Protein AF-A0A661QRC5-F1 (afdb_monomer)

pLDDT: mean 82.18, std 18.95, range [37.0, 97.94]

Radius of gyration: 17.87 Å; Cα contacts (8 Å, |Δi|>4): 213; chains: 1; bounding box: 42×37×50 Å

Solvent-accessible surface area (backbone atoms only — not comparable to full-atom values): 10836 Å² total; per-residue (Å²): 132,84,50,72,66,60,55,39,62,67,42,41,42,80,40,75,40,86,45,74,68,50,44,50,53,49,21,33,50,44,20,48,56,38,20,70,64,66,73,43,91,94,34,61,50,88,81,34,88,83,52,43,51,81,62,87,60,60,85,40,42,50,43,34,36,32,32,31,55,90,78,69,43,69,38,30,35,37,34,38,34,47,50,35,87,92,43,64,83,62,73,56,72,60,58,76,76,38,56,91,75,50,60,86,86,66,57,67,88,77,49,62,48,86,80,47,67,47,81,41,76,75,43,63,37,75,90,61,66,60,60,93,89,64,83,89,65,97,58,96,66,88,72,93,76,80,75,94,75,89,59,86,79,68,77,80,57,80,50,67,66,56,56,52,53,52,43,51,54,58,61,74,74,108

Mean predicted aligned error: 8.71 Å

Foldseek 3Di:
DDDQVNLCVLFKDKAWQPDPVSVQVQQLLLLCLAAVVVQHPPNDNVVCPVSGHDDPQVVQKIKIWMAGVVVRDTFWMKIKRAQDPVHNQDDDPCCVPPVVVDDPVPPPVVDRRRLDIDIDDTDGHPVQPDDPPDDDDSDPDPDPDDDDDDDVPPVSHDGVVVVNVVSVVVVSVD

Sequence (174 aa):
MADLKSMFQRYFEIIPADSPGLREEIFRMRYKVYCMEGCVPGFEAYKYPEEKEIDRFDRHSVYSLLRHKPSGAFAGSVRLILADRKDPERPLPIEERLYHSLDPDVKISALPRQQIAEVSRLVVTRQFRCRSGENFKPYPVPDLSAGKKEGVERRNFPGPAVGLAVSIIQMCLK

Secondary structure (DSSP, 8-state):
---HHHHHHHHEEEEE--SHHHHHHHHHHHIIIIIIS--STT--GGG-TTS----TTGGGEEEEEEEETTT--EEEEEEEE---TT-TTPPPHHHHHHGGGS-TT--GGGS-GGG--EEEEEEE-HHHHPPTTPPP-SS----TT------TTTTT---HHHHHHHHHHHHHT-

Structure (mmCIF, N/CA/C/O backbone):
data_AF-A0A661QRC5-F1
#
_entry.id   AF-A0A661QRC5-F1
#
loop_
_atom_site.group_PDB
_atom_site.id
_atom_site.type_symbol
_atom_site.label_atom_id
_atom_site.label_alt_id
_atom_site.label_comp_id
_atom_site.label_asym_id
_atom_site.label_entity_id
_atom_site.label_seq_id
_atom_site.pdbx_PDB_ins_code
_atom_site.Cartn_x
_atom_site.Cartn_y
_atom_site.Cartn_z
_atom_site.occupancy
_atom_site.B_iso_or_equiv
_atom_site.auth_seq_id
_atom_site.auth_comp_id
_atom_site.auth_asym_id
_atom_site.auth_atom_id
_atom_site.pdbx_PDB_model_num
ATOM 1 N N . MET A 1 1 ? 7.480 -5.732 31.811 1.00 44.22 1 MET A N 1
ATOM 2 C CA . MET A 1 1 ? 7.505 -4.801 30.660 1.00 44.22 1 MET A CA 1
ATOM 3 C C . MET A 1 1 ? 6.779 -5.481 29.511 1.00 44.22 1 MET A C 1
ATOM 5 O O . MET A 1 1 ? 7.077 -6.640 29.260 1.00 44.22 1 MET A O 1
ATOM 9 N N . ALA A 1 2 ? 5.788 -4.844 28.886 1.00 56.06 2 ALA A N 1
ATOM 10 C CA . ALA A 1 2 ? 5.147 -5.426 27.707 1.00 56.06 2 ALA A CA 1
ATOM 11 C C . ALA A 1 2 ? 6.108 -5.319 26.512 1.00 56.06 2 ALA A C 1
ATOM 13 O O . ALA A 1 2 ? 6.588 -4.226 26.218 1.00 56.06 2 ALA A O 1
ATOM 14 N N . ASP A 1 3 ? 6.413 -6.448 25.873 1.00 80.12 3 ASP A N 1
ATOM 15 C CA . ASP A 1 3 ? 7.208 -6.501 24.643 1.00 80.12 3 ASP A CA 1
ATOM 16 C C . ASP A 1 3 ? 6.527 -5.705 23.507 1.00 80.12 3 ASP A C 1
ATOM 18 O O . ASP A 1 3 ? 5.299 -5.681 23.393 1.00 80.12 3 ASP A O 1
ATOM 22 N N . LEU A 1 4 ? 7.310 -5.052 22.644 1.00 73.25 4 LEU A N 1
ATOM 23 C CA . LEU A 1 4 ? 6.813 -4.221 21.538 1.00 73.25 4 LEU A CA 1
ATOM 24 C C . LEU A 1 4 ? 5.855 -5.004 20.631 1.00 73.25 4 LEU A C 1
ATOM 26 O O . LEU A 1 4 ? 4.836 -4.477 20.177 1.00 73.25 4 LEU A O 1
ATOM 30 N N . LYS A 1 5 ? 6.159 -6.287 20.415 1.00 80.81 5 LYS A N 1
ATOM 31 C CA . LYS A 1 5 ? 5.324 -7.206 19.645 1.00 80.81 5 LYS A CA 1
ATOM 32 C C . LYS A 1 5 ? 3.945 -7.387 20.274 1.00 80.81 5 LYS A C 1
ATOM 34 O O . LYS A 1 5 ? 2.947 -7.303 19.562 1.00 80.81 5 LYS A O 1
ATOM 39 N N . SER A 1 6 ? 3.869 -7.622 21.585 1.00 81.00 6 SER A N 1
ATOM 40 C CA . SER A 1 6 ? 2.588 -7.855 22.266 1.00 81.00 6 SER A CA 1
ATOM 41 C C . SER A 1 6 ? 1.742 -6.584 22.312 1.00 81.00 6 SER A C 1
ATOM 43 O O . SER A 1 6 ? 0.532 -6.640 22.090 1.00 81.00 6 SER A O 1
ATOM 45 N N . MET A 1 7 ? 2.385 -5.425 22.481 1.00 78.50 7 MET A N 1
ATOM 46 C CA . MET A 1 7 ? 1.732 -4.124 22.342 1.00 78.50 7 MET A CA 1
ATOM 47 C C . MET A 1 7 ? 1.165 -3.937 20.935 1.00 78.50 7 MET A C 1
ATOM 49 O O . MET A 1 7 ? -0.018 -3.647 20.792 1.00 78.50 7 MET A O 1
ATOM 53 N N . PHE A 1 8 ? 1.954 -4.168 19.885 1.00 83.94 8 PHE A N 1
ATOM 54 C CA . PHE A 1 8 ? 1.467 -4.051 18.512 1.00 83.94 8 PHE A CA 1
ATOM 55 C C . PHE A 1 8 ? 0.289 -4.997 18.237 1.00 83.94 8 PHE A C 1
ATOM 57 O O . PHE A 1 8 ? -0.758 -4.556 17.771 1.00 83.94 8 PHE A O 1
ATOM 64 N N . GLN A 1 9 ? 0.418 -6.276 18.598 1.00 86.19 9 GLN A N 1
ATOM 65 C CA . GLN A 1 9 ? -0.618 -7.290 18.382 1.00 86.19 9 GLN A CA 1
ATOM 66 C C . GLN A 1 9 ? -1.912 -7.015 19.156 1.00 86.19 9 GLN A C 1
ATOM 68 O O . GLN A 1 9 ? -2.981 -7.462 18.731 1.00 86.19 9 GLN A O 1
ATOM 73 N N . ARG A 1 10 ? -1.849 -6.287 20.275 1.00 86.25 10 ARG A N 1
ATOM 74 C CA . ARG A 1 10 ? -3.035 -5.867 21.030 1.00 86.25 10 ARG A CA 1
ATOM 75 C C . ARG A 1 10 ? -3.872 -4.841 20.266 1.00 86.25 10 ARG A C 1
ATOM 77 O O . ARG A 1 10 ? -5.096 -4.893 20.338 1.00 86.25 10 ARG A O 1
ATOM 84 N N . TYR A 1 11 ? -3.231 -3.927 19.543 1.00 86.44 11 TYR A N 1
ATOM 85 C CA . TYR A 1 11 ? -3.907 -2.772 18.945 1.00 86.44 11 TYR A CA 1
ATOM 86 C C . TYR A 1 11 ? -4.090 -2.863 17.442 1.00 86.44 11 TYR A C 1
ATOM 88 O O . TYR A 1 11 ? -5.059 -2.316 16.921 1.00 86.44 11 TYR A O 1
ATOM 96 N N . PHE A 1 12 ? -3.191 -3.550 16.749 1.00 91.94 12 PHE A N 1
ATOM 97 C CA . PHE A 1 12 ? -3.204 -3.632 15.303 1.00 91.94 12 PHE A CA 1
ATOM 98 C C . PHE A 1 12 ? -3.222 -5.059 14.797 1.00 91.94 12 PHE A C 1
ATOM 100 O O . PHE A 1 12 ? -2.784 -6.016 15.440 1.00 91.94 12 PHE A O 1
ATOM 107 N N . GLU A 1 13 ? -3.745 -5.171 13.592 1.00 95.00 13 GLU A N 1
ATOM 108 C CA . GLU A 1 13 ? -3.804 -6.390 12.822 1.00 95.00 13 GLU A CA 1
ATOM 109 C C . GLU A 1 13 ? -3.421 -6.083 11.386 1.00 95.00 13 GLU A C 1
ATOM 111 O O . GLU A 1 13 ? -3.925 -5.131 10.787 1.00 95.00 13 GLU A O 1
ATOM 116 N N . ILE A 1 14 ? -2.516 -6.893 10.855 1.00 95.75 14 ILE A N 1
ATOM 117 C CA . ILE A 1 14 ? -2.094 -6.828 9.465 1.00 95.75 14 ILE A CA 1
ATOM 118 C C . ILE A 1 14 ? -2.987 -7.788 8.688 1.00 95.75 14 ILE A C 1
ATOM 120 O O . ILE A 1 14 ? -3.072 -8.967 9.030 1.00 95.75 14 ILE A O 1
ATOM 124 N N . ILE A 1 15 ? -3.669 -7.271 7.673 1.00 97.25 15 ILE A N 1
ATOM 125 C CA . ILE A 1 15 ? -4.645 -8.016 6.882 1.00 97.25 15 ILE A CA 1
ATOM 126 C C . ILE A 1 15 ? -4.180 -8.009 5.423 1.00 97.25 15 ILE A C 1
ATOM 128 O O . ILE A 1 15 ? -4.234 -6.954 4.783 1.00 97.25 15 ILE A O 1
ATOM 132 N N . PRO A 1 16 ? -3.747 -9.159 4.873 1.00 96.75 16 PRO A N 1
ATOM 133 C CA . PRO A 1 16 ? -3.527 -9.309 3.438 1.00 96.75 16 PRO A CA 1
ATOM 134 C C . PRO A 1 16 ? -4.820 -9.021 2.667 1.00 96.75 16 PRO A C 1
ATOM 136 O O . PRO A 1 16 ? -5.869 -9.599 2.962 1.00 96.75 16 PRO A O 1
ATOM 139 N N . ALA A 1 17 ? -4.772 -8.118 1.690 1.00 95.31 17 ALA A N 1
ATOM 140 C CA . ALA A 1 17 ? -5.947 -7.756 0.897 1.00 95.31 17 ALA A CA 1
ATOM 141 C C . ALA A 1 17 ? -6.096 -8.669 -0.331 1.00 95.31 17 ALA A C 1
ATOM 143 O O . ALA A 1 17 ? -5.975 -8.250 -1.488 1.00 95.31 17 ALA A O 1
ATOM 144 N N . ASP A 1 18 ? -6.380 -9.938 -0.047 1.00 91.88 18 ASP A N 1
ATOM 145 C CA . ASP A 1 18 ? -6.444 -11.012 -1.044 1.00 91.88 18 ASP A CA 1
ATOM 146 C C . ASP A 1 18 ? -7.854 -11.189 -1.644 1.00 91.88 18 ASP A C 1
ATOM 148 O O . ASP A 1 18 ? -8.042 -11.968 -2.576 1.00 91.88 18 ASP A O 1
ATOM 152 N N . SER A 1 19 ? -8.849 -10.436 -1.158 1.00 96.00 19 SER A N 1
ATOM 153 C CA . SER A 1 19 ? -10.224 -10.455 -1.670 1.00 96.00 19 SER A CA 1
ATOM 15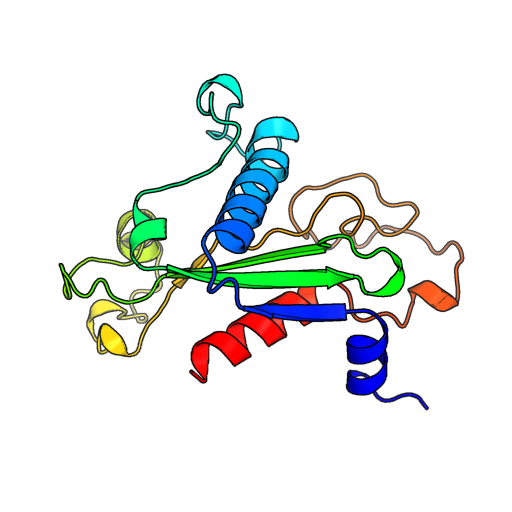4 C C . SER A 1 19 ? -10.588 -9.171 -2.431 1.00 96.00 19 SER A C 1
ATOM 156 O O . SER A 1 19 ? -10.063 -8.097 -2.116 1.00 96.00 19 SER A O 1
ATOM 158 N N . PRO A 1 20 ? -11.528 -9.231 -3.397 1.00 95.69 20 PRO A N 1
ATOM 159 C CA . PRO A 1 20 ? -12.013 -8.042 -4.100 1.00 95.69 20 PRO A CA 1
ATOM 160 C C . PRO A 1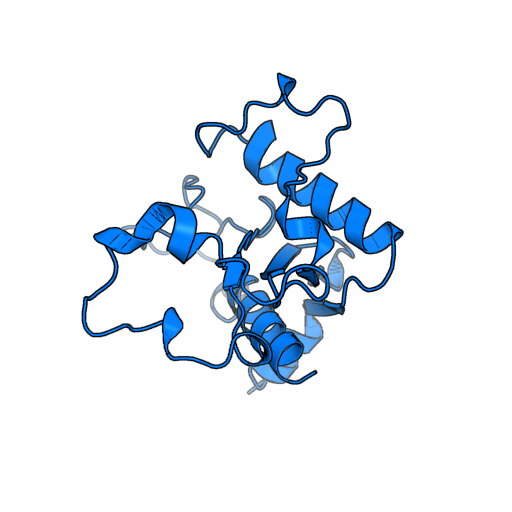 20 ? -12.558 -6.958 -3.158 1.00 95.69 20 PRO A C 1
ATOM 162 O O . PRO A 1 20 ? -12.265 -5.783 -3.355 1.00 95.69 20 PRO A O 1
ATOM 165 N N . GLY A 1 21 ? -13.276 -7.351 -2.097 1.00 97.31 21 GLY A N 1
ATOM 166 C CA . GLY A 1 21 ? -13.821 -6.410 -1.113 1.00 97.31 21 GLY A CA 1
ATOM 167 C C . GLY A 1 21 ? -12.735 -5.655 -0.344 1.00 97.31 21 GLY A C 1
ATOM 168 O O . GLY A 1 21 ? -12.814 -4.440 -0.201 1.00 97.31 21 GLY A O 1
ATOM 169 N N . LEU A 1 22 ? -11.666 -6.339 0.080 1.00 97.12 22 LEU A N 1
ATOM 170 C CA . LEU A 1 22 ? -10.545 -5.678 0.762 1.00 97.12 22 LEU A CA 1
ATOM 171 C C . LEU A 1 22 ? -9.768 -4.746 -0.178 1.00 97.12 22 LEU A C 1
ATOM 173 O O . LEU A 1 22 ? -9.303 -3.691 0.249 1.00 97.12 22 LEU A O 1
ATOM 177 N N . ARG A 1 23 ? -9.647 -5.099 -1.462 1.00 96.81 23 ARG A N 1
ATOM 178 C CA . ARG A 1 23 ? -9.038 -4.212 -2.465 1.00 96.81 23 ARG A CA 1
ATOM 179 C C . ARG A 1 23 ? -9.880 -2.964 -2.703 1.00 96.81 23 ARG A C 1
ATOM 181 O O . ARG A 1 23 ? -9.325 -1.873 -2.798 1.00 96.81 23 ARG A O 1
ATOM 188 N N . GLU A 1 24 ? -11.203 -3.099 -2.740 1.00 97.31 24 GLU A N 1
ATOM 189 C CA . GLU A 1 24 ? -12.100 -1.948 -2.854 1.00 97.31 24 GLU A CA 1
ATOM 190 C C . GLU A 1 24 ? -11.945 -0.979 -1.673 1.00 97.31 24 GLU A C 1
ATOM 192 O O . GLU A 1 24 ? -11.831 0.230 -1.892 1.00 97.31 24 GLU A O 1
ATOM 197 N N . GLU A 1 25 ? -11.840 -1.494 -0.445 1.00 97.56 25 GLU A N 1
ATOM 198 C CA . GLU A 1 25 ? -11.557 -0.674 0.740 1.00 97.56 25 GLU A CA 1
ATOM 199 C C . GLU A 1 25 ? -10.239 0.104 0.608 1.00 97.56 25 GLU A C 1
ATOM 201 O O . GLU A 1 25 ? -10.177 1.291 0.937 1.00 97.56 25 GLU A O 1
ATOM 206 N N . ILE A 1 26 ? -9.190 -0.520 0.060 1.00 97.69 26 ILE A N 1
ATOM 207 C CA . ILE A 1 26 ? -7.910 0.152 -0.205 1.00 97.69 26 ILE A CA 1
ATOM 208 C C . ILE A 1 26 ? -8.073 1.275 -1.229 1.00 97.69 26 ILE A C 1
ATOM 210 O O . ILE A 1 26 ? -7.577 2.379 -1.002 1.00 97.69 26 ILE A O 1
ATOM 214 N N . PHE A 1 27 ? -8.757 1.032 -2.347 1.00 97.88 27 PHE A N 1
ATOM 215 C CA . PHE A 1 27 ? -8.922 2.048 -3.392 1.00 97.88 27 PHE A CA 1
ATOM 216 C C . PHE A 1 27 ? -9.731 3.250 -2.899 1.00 97.88 27 PHE A C 1
ATOM 218 O O . PHE A 1 27 ? -9.371 4.395 -3.187 1.00 97.88 27 PHE A O 1
ATOM 225 N N . ARG A 1 28 ? -10.767 3.012 -2.086 1.00 97.44 28 ARG A N 1
ATOM 226 C CA . ARG A 1 28 ? -11.533 4.077 -1.423 1.00 97.44 28 ARG A CA 1
ATOM 227 C C . ARG A 1 28 ? -10.706 4.808 -0.368 1.00 97.44 28 ARG A C 1
ATOM 229 O O . ARG A 1 28 ? -10.799 6.028 -0.251 1.00 97.44 28 ARG A O 1
ATOM 236 N N . MET A 1 29 ? -9.878 4.097 0.400 1.00 96.25 29 MET A N 1
ATOM 237 C CA . MET A 1 29 ? -8.970 4.715 1.371 1.00 96.25 29 MET A CA 1
ATOM 238 C C . MET A 1 29 ? -7.957 5.632 0.679 1.00 96.25 29 MET A C 1
ATOM 240 O O . MET A 1 29 ? -7.773 6.773 1.104 1.00 96.25 29 MET A O 1
ATOM 244 N N . ARG A 1 30 ? -7.333 5.156 -0.402 1.00 96.31 30 ARG A N 1
ATOM 245 C CA . ARG A 1 30 ? -6.405 5.936 -1.226 1.00 96.31 30 ARG A CA 1
ATOM 246 C C . ARG A 1 30 ? -7.090 7.163 -1.814 1.00 96.31 30 ARG A C 1
ATOM 248 O O . ARG A 1 30 ? -6.536 8.249 -1.705 1.00 96.31 30 ARG A O 1
ATOM 255 N N . TYR A 1 31 ? -8.309 7.030 -2.338 1.00 96.81 31 TYR A N 1
ATOM 256 C CA . TYR A 1 31 ? -9.099 8.172 -2.808 1.00 96.81 31 TYR A CA 1
ATOM 257 C C . TYR A 1 31 ? -9.336 9.205 -1.701 1.00 96.81 31 TYR A C 1
ATOM 259 O O . TYR A 1 31 ? -9.049 10.387 -1.884 1.00 96.81 31 TYR A O 1
ATOM 267 N N . LYS A 1 32 ? -9.784 8.768 -0.517 1.00 94.56 32 LYS A N 1
ATOM 268 C CA . LYS A 1 32 ? -9.988 9.668 0.627 1.00 94.56 32 LYS A CA 1
ATOM 269 C C . LYS A 1 32 ? -8.706 10.422 0.981 1.00 94.56 32 LYS A C 1
ATOM 271 O O . LYS A 1 32 ? -8.759 11.627 1.178 1.00 94.56 32 LYS A O 1
ATOM 276 N N . VAL A 1 33 ? -7.561 9.741 1.032 1.00 92.25 33 VAL A N 1
ATOM 277 C CA . VAL A 1 33 ? -6.302 10.376 1.448 1.00 92.25 33 VAL A CA 1
ATOM 278 C C . VAL A 1 33 ? -5.670 11.223 0.347 1.00 92.25 33 VAL A C 1
ATOM 280 O O . VAL A 1 33 ? -5.292 12.359 0.603 1.00 92.25 33 VAL A O 1
ATOM 283 N N . TYR A 1 34 ? -5.546 10.712 -0.872 1.00 92.56 34 TYR A N 1
ATOM 284 C CA . TYR A 1 34 ? -4.880 11.445 -1.946 1.00 92.56 34 TYR A CA 1
ATOM 285 C C . TYR A 1 34 ? -5.768 12.523 -2.554 1.00 92.56 34 TYR A C 1
ATOM 287 O O . TYR A 1 34 ? -5.282 13.621 -2.816 1.00 92.56 34 TYR A O 1
ATOM 295 N N . CYS A 1 35 ? -7.056 12.226 -2.746 1.00 93.94 35 CYS A N 1
ATOM 296 C CA . CYS A 1 35 ? -7.935 13.079 -3.534 1.00 93.94 35 CYS A CA 1
ATOM 297 C C . CYS A 1 35 ? -8.784 14.019 -2.685 1.00 93.94 35 CYS A C 1
ATOM 299 O O . CYS A 1 35 ? -8.848 15.215 -2.962 1.00 93.94 35 CYS A O 1
ATOM 301 N N . MET A 1 36 ? -9.413 13.501 -1.627 1.00 93.44 36 MET A N 1
ATOM 302 C CA . MET A 1 36 ? -10.317 14.313 -0.804 1.00 93.44 36 MET A CA 1
ATOM 303 C C . MET A 1 36 ? -9.581 15.217 0.183 1.00 93.44 36 MET A C 1
ATOM 305 O O . MET A 1 36 ? -10.043 16.318 0.462 1.00 93.44 36 MET A O 1
ATOM 309 N N . GLU A 1 37 ? -8.433 14.788 0.713 1.00 89.50 37 GLU A N 1
ATOM 310 C CA . GLU A 1 37 ? -7.643 15.650 1.602 1.00 89.50 37 GLU A CA 1
ATOM 311 C C . GLU A 1 37 ? -6.870 16.744 0.845 1.00 89.50 37 GLU A C 1
ATOM 313 O O . GLU A 1 37 ? -6.328 17.642 1.486 1.00 89.50 37 GLU A O 1
ATOM 318 N N . GLY A 1 38 ? -6.797 16.688 -0.493 1.00 77.12 38 GLY A N 1
ATOM 319 C CA . GLY A 1 38 ? -6.208 17.744 -1.332 1.00 77.12 38 GLY A CA 1
ATOM 320 C C . GLY A 1 38 ? -4.712 17.992 -1.101 1.00 77.12 38 GLY A C 1
ATOM 321 O O . GLY A 1 38 ? -4.195 19.060 -1.409 1.00 77.12 38 GLY A O 1
ATOM 322 N N . CYS A 1 39 ? -4.014 17.019 -0.518 1.00 75.50 39 CYS A N 1
ATOM 323 C CA . CYS A 1 39 ? -2.642 17.160 -0.034 1.00 75.50 39 CYS A CA 1
ATOM 324 C C . CYS A 1 39 ? -1.561 16.837 -1.068 1.00 75.50 39 CYS A C 1
ATOM 326 O O . CYS A 1 39 ? -0.382 17.107 -0.832 1.00 75.50 39 CYS A O 1
ATOM 328 N N . VAL A 1 40 ? -1.941 16.198 -2.175 1.00 80.00 40 VAL A N 1
ATOM 329 C CA . VAL A 1 40 ? -1.013 15.705 -3.192 1.00 80.00 40 VAL A CA 1
ATOM 330 C C . VAL A 1 40 ? -1.422 16.272 -4.554 1.00 80.00 40 VAL A C 1
ATOM 332 O O . VAL A 1 40 ? -2.530 15.991 -5.014 1.00 80.00 40 VAL A O 1
ATOM 335 N N . PRO A 1 41 ? -0.557 17.062 -5.216 1.00 85.94 41 PRO A N 1
ATOM 336 C CA . PRO A 1 41 ? -0.835 17.569 -6.556 1.00 85.94 41 PRO A CA 1
ATOM 337 C C . PRO A 1 41 ? -1.109 16.439 -7.557 1.00 85.94 41 PRO A C 1
ATOM 339 O O . PRO A 1 41 ? -0.479 15.382 -7.498 1.00 85.94 41 PRO A O 1
ATOM 342 N N . GLY A 1 42 ? -2.033 16.670 -8.493 1.00 87.38 42 GLY A N 1
ATOM 343 C CA . GLY A 1 42 ? -2.399 15.701 -9.533 1.00 87.38 42 GLY A CA 1
ATOM 344 C C . GLY A 1 42 ? -3.419 14.635 -9.115 1.00 87.38 42 GLY A C 1
ATOM 345 O O . GLY A 1 42 ? -3.728 13.756 -9.920 1.00 87.38 42 GLY A O 1
ATOM 346 N N . PHE A 1 43 ? -3.953 14.710 -7.891 1.00 92.69 43 PHE A N 1
ATOM 347 C CA . PHE A 1 43 ? -5.023 13.842 -7.386 1.00 92.69 43 PHE A CA 1
ATOM 348 C C . PHE A 1 43 ? -6.324 14.624 -7.168 1.00 92.69 43 PHE A C 1
ATOM 350 O O . PHE A 1 43 ? -6.924 14.592 -6.106 1.00 92.69 43 PHE A O 1
ATOM 357 N N . GLU A 1 44 ? -6.782 15.383 -8.153 1.00 93.31 44 GLU A N 1
ATOM 358 C CA . GLU A 1 44 ? -8.013 16.157 -8.008 1.00 93.31 44 GLU A CA 1
ATOM 359 C C . GLU A 1 44 ? -9.243 15.234 -7.980 1.00 93.31 44 GLU A C 1
ATOM 361 O O . GLU A 1 44 ? -9.432 14.420 -8.883 1.00 93.31 44 GLU A O 1
ATOM 366 N N . ALA A 1 45 ? -10.108 15.384 -6.969 1.00 93.50 45 ALA A N 1
ATOM 367 C CA . ALA A 1 45 ? -11.241 14.482 -6.728 1.00 93.50 45 ALA A CA 1
ATOM 368 C C . ALA A 1 45 ? -12.173 14.297 -7.941 1.00 93.50 45 ALA A C 1
ATOM 370 O O . ALA A 1 45 ? -12.629 13.186 -8.195 1.00 93.50 45 ALA A O 1
ATOM 371 N N . TYR A 1 46 ? -12.385 15.344 -8.749 1.00 92.88 46 TYR A N 1
ATOM 372 C CA . TYR A 1 46 ? -13.239 15.273 -9.943 1.00 92.88 46 TYR A CA 1
ATOM 373 C C . TYR A 1 46 ? -12.736 14.284 -11.012 1.00 92.88 46 TYR A C 1
ATOM 375 O O . TYR A 1 46 ? -13.509 13.880 -11.876 1.00 92.88 46 TYR A O 1
ATOM 383 N N . LYS A 1 47 ? -11.458 13.878 -10.970 1.00 93.56 47 LYS A N 1
ATOM 384 C CA . LYS A 1 47 ? -10.884 12.870 -11.879 1.00 93.56 47 LYS A CA 1
ATOM 385 C C . LYS A 1 47 ? -11.250 11.431 -11.492 1.00 93.56 47 LYS A C 1
ATOM 387 O O . LYS A 1 47 ? -10.955 10.516 -12.255 1.00 93.56 47 LYS A O 1
ATOM 392 N N . TYR A 1 48 ? -11.887 11.229 -10.337 1.00 94.94 48 TYR A N 1
ATOM 393 C CA . TYR A 1 48 ? -12.191 9.915 -9.763 1.00 94.94 48 TYR A CA 1
ATOM 394 C C . TYR A 1 48 ? -13.694 9.785 -9.447 1.00 94.94 48 TYR A C 1
ATOM 396 O O . TYR A 1 48 ? -14.076 9.747 -8.276 1.00 94.94 48 TYR A O 1
ATOM 404 N N . PRO A 1 49 ? -14.569 9.699 -10.468 1.00 95.00 49 PRO A N 1
ATOM 405 C CA . PRO A 1 49 ? -16.025 9.676 -10.278 1.00 95.00 49 PRO A CA 1
ATOM 406 C C . PRO A 1 49 ? -16.530 8.451 -9.499 1.00 95.00 49 PRO A C 1
ATOM 408 O O . PRO A 1 49 ? -17.588 8.506 -8.883 1.00 95.00 49 PRO A O 1
ATOM 411 N N . GLU A 1 50 ? -15.772 7.353 -9.493 1.00 96.62 50 GLU A N 1
ATOM 412 C CA . GLU A 1 50 ? -16.092 6.135 -8.735 1.00 96.62 50 GLU A CA 1
ATOM 413 C C . GLU A 1 50 ? -15.606 6.172 -7.274 1.00 96.62 50 GLU A C 1
ATOM 415 O O . GLU A 1 50 ? -15.740 5.178 -6.558 1.00 96.62 50 GLU A O 1
ATOM 420 N N . GLU A 1 51 ? -15.010 7.286 -6.830 1.00 97.19 51 GLU A N 1
ATOM 421 C CA . GLU A 1 51 ? -14.439 7.460 -5.485 1.00 97.19 51 GLU A CA 1
ATOM 422 C C . GLU A 1 51 ? -13.375 6.407 -5.121 1.00 97.19 51 GLU A C 1
ATOM 424 O O . GLU A 1 51 ? -13.227 5.985 -3.968 1.00 97.19 51 GLU A O 1
ATOM 429 N N . LYS A 1 52 ? -12.626 5.963 -6.131 1.00 97.56 52 LYS A N 1
ATOM 430 C CA . LYS A 1 52 ? -11.570 4.953 -6.033 1.00 97.56 52 LYS A CA 1
ATOM 431 C C . LYS A 1 52 ? -10.318 5.473 -6.719 1.00 97.56 52 LYS A C 1
ATOM 433 O O . LYS A 1 52 ? -10.379 5.866 -7.877 1.00 97.56 52 LYS A O 1
ATOM 438 N N . GLU A 1 53 ? -9.182 5.442 -6.028 1.00 96.94 53 GLU A N 1
ATOM 439 C CA . GLU A 1 53 ? -7.886 5.761 -6.636 1.00 96.94 53 GLU A CA 1
ATOM 440 C C . GLU A 1 53 ? -7.208 4.462 -7.076 1.00 96.94 53 GLU A C 1
ATOM 442 O O . GLU A 1 53 ? -6.811 3.642 -6.242 1.00 96.94 53 GLU A O 1
ATOM 447 N N . ILE A 1 54 ? -7.139 4.277 -8.395 1.00 96.50 54 ILE A N 1
ATOM 448 C CA . ILE A 1 54 ? -6.598 3.098 -9.074 1.00 96.50 54 ILE A CA 1
ATOM 449 C C . ILE A 1 54 ? -5.681 3.583 -10.198 1.00 96.50 54 ILE A C 1
ATOM 451 O O . ILE A 1 54 ? -6.025 4.504 -10.938 1.00 96.50 54 ILE A O 1
ATOM 455 N N . ASP A 1 55 ? -4.529 2.942 -10.358 1.00 94.75 55 ASP A N 1
ATOM 456 C CA . ASP A 1 55 ? -3.599 3.183 -11.455 1.00 94.75 55 ASP A CA 1
ATOM 457 C C . ASP A 1 55 ? -3.224 1.882 -12.187 1.00 94.75 55 ASP A C 1
ATOM 459 O O . ASP A 1 55 ? -3.610 0.771 -11.819 1.00 94.75 55 ASP A O 1
ATOM 463 N N . ARG A 1 56 ? -2.441 2.014 -13.264 1.00 94.06 56 ARG A N 1
ATOM 464 C CA . ARG A 1 56 ? -2.021 0.880 -14.105 1.00 94.06 56 ARG A CA 1
ATOM 465 C C . ARG A 1 56 ? -1.206 -0.191 -13.368 1.00 94.06 56 ARG A C 1
ATOM 467 O O . ARG A 1 56 ? -1.116 -1.312 -13.866 1.00 94.06 56 ARG A O 1
ATOM 474 N N . PHE A 1 57 ? -0.593 0.132 -12.228 1.00 95.25 57 PHE A N 1
ATOM 475 C CA . PHE A 1 57 ? 0.252 -0.799 -11.478 1.00 95.25 57 PHE A CA 1
ATOM 476 C C . PHE A 1 57 ? -0.558 -1.706 -10.551 1.00 95.25 57 PHE A C 1
ATOM 478 O O . PHE A 1 57 ? -0.099 -2.785 -10.175 1.00 95.25 57 PHE A O 1
ATOM 485 N N . ASP A 1 58 ? -1.807 -1.340 -10.265 1.00 95.50 58 ASP A N 1
ATOM 486 C CA . ASP A 1 58 ? -2.692 -2.121 -9.403 1.00 95.50 58 ASP A CA 1
ATOM 487 C C . ASP A 1 58 ? -3.000 -3.528 -9.959 1.00 95.50 58 ASP A C 1
ATOM 489 O O . ASP A 1 58 ? -3.252 -4.461 -9.197 1.00 95.50 58 ASP A O 1
ATOM 493 N N . ARG A 1 59 ? -2.871 -3.740 -11.279 1.00 94.00 59 ARG A N 1
ATOM 494 C CA . ARG A 1 59 ? -3.089 -5.052 -11.926 1.00 94.00 59 ARG A CA 1
ATOM 495 C C . ARG A 1 59 ? -2.109 -6.155 -11.499 1.00 94.00 59 ARG A C 1
ATOM 497 O O . ARG A 1 59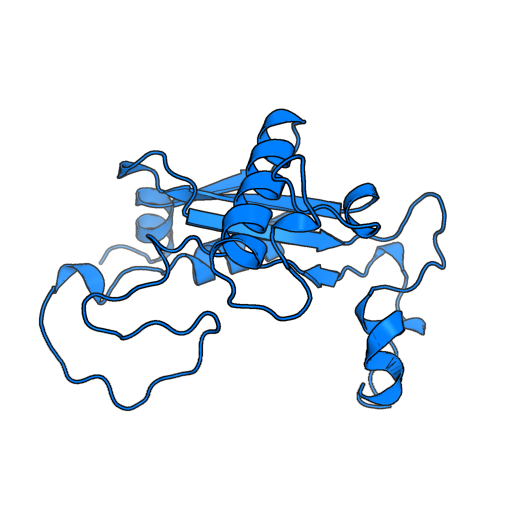 ? -2.425 -7.330 -11.654 1.00 94.00 59 ARG A O 1
ATOM 504 N N . HIS A 1 60 ? -0.922 -5.783 -11.025 1.00 94.62 60 HIS A N 1
ATOM 505 C CA . HIS A 1 60 ? 0.180 -6.691 -10.676 1.00 94.62 60 HIS A CA 1
ATOM 506 C C . HIS A 1 60 ? 0.759 -6.348 -9.295 1.00 94.62 60 HIS A C 1
ATOM 508 O O . HIS A 1 60 ? 1.940 -6.540 -9.020 1.00 94.62 60 HIS A O 1
ATOM 514 N N . SER A 1 61 ? -0.100 -5.823 -8.421 1.00 96.19 61 SER A N 1
ATOM 515 C CA . SER A 1 61 ? 0.254 -5.447 -7.060 1.00 96.19 61 SER A CA 1
ATOM 516 C C . SER A 1 61 ? -0.397 -6.365 -6.035 1.00 96.19 61 SER A C 1
ATOM 518 O O . SER A 1 61 ? -1.500 -6.882 -6.234 1.00 96.19 61 SER A O 1
ATOM 520 N N . VAL A 1 62 ? 0.277 -6.505 -4.901 1.00 96.50 62 VAL A N 1
ATOM 521 C CA . VAL A 1 62 ? -0.295 -7.035 -3.663 1.00 96.50 62 VAL A CA 1
ATOM 522 C C . VAL A 1 62 ? -0.377 -5.916 -2.637 1.00 96.50 62 VAL A C 1
ATOM 524 O O . VAL A 1 62 ? 0.288 -4.882 -2.757 1.00 96.50 62 VAL A O 1
ATOM 527 N N . TYR A 1 63 ? -1.234 -6.096 -1.639 1.00 97.69 63 TYR A N 1
ATOM 528 C CA . TYR A 1 63 ? -1.491 -5.054 -0.662 1.00 97.69 63 TYR A CA 1
ATOM 529 C C . TYR A 1 63 ? -1.697 -5.629 0.724 1.00 97.69 63 TYR A C 1
ATOM 531 O O . TYR A 1 63 ? -2.168 -6.757 0.896 1.00 97.69 63 TYR A O 1
ATOM 539 N N . SER A 1 64 ? -1.453 -4.777 1.709 1.00 97.69 64 SER A N 1
ATOM 540 C CA . SER A 1 64 ? -1.854 -5.028 3.079 1.00 97.69 64 SER A CA 1
ATOM 541 C C . SER A 1 64 ? -2.657 -3.859 3.623 1.00 97.69 64 SER A C 1
ATOM 543 O O . SER A 1 64 ? -2.326 -2.695 3.394 1.00 97.69 64 SER A O 1
ATOM 545 N N . LEU A 1 65 ? -3.687 -4.190 4.394 1.00 97.62 65 LEU A N 1
ATOM 546 C CA . LEU A 1 65 ? -4.410 -3.279 5.268 1.00 97.62 65 LEU A CA 1
ATOM 547 C C . LEU A 1 65 ? -3.863 -3.393 6.688 1.00 97.62 65 LEU A C 1
ATOM 549 O O . LEU A 1 65 ? -3.427 -4.460 7.124 1.00 97.62 65 LEU A O 1
ATOM 553 N N . LEU A 1 66 ? -3.928 -2.289 7.421 1.00 96.56 66 LEU A N 1
ATOM 554 C CA . LEU A 1 66 ? -3.677 -2.249 8.851 1.00 96.56 66 LEU A CA 1
ATOM 555 C C . LEU A 1 66 ? -4.986 -1.904 9.557 1.00 96.56 66 LEU A C 1
ATOM 557 O O . LEU A 1 66 ? -5.493 -0.792 9.413 1.00 96.56 66 LEU A O 1
ATOM 561 N N . ARG A 1 67 ? -5.543 -2.840 10.325 1.00 95.75 67 ARG A N 1
ATOM 562 C CA . ARG A 1 67 ? -6.760 -2.631 11.119 1.00 95.75 67 ARG A CA 1
ATOM 563 C C . ARG A 1 67 ? -6.403 -2.279 12.554 1.00 95.75 67 ARG A C 1
ATOM 565 O O . ARG A 1 67 ? -5.601 -2.968 13.177 1.00 95.75 67 ARG A O 1
ATOM 572 N N . HIS A 1 68 ? -7.026 -1.237 13.091 1.00 93.25 68 HIS A N 1
ATOM 573 C CA . HIS A 1 68 ? -6.997 -0.930 14.515 1.00 93.25 68 HIS A CA 1
ATOM 574 C C . HIS A 1 68 ? -8.082 -1.743 15.227 1.00 93.25 68 HIS A C 1
ATOM 576 O O . HIS A 1 68 ? -9.275 -1.506 15.036 1.00 93.25 68 HIS A O 1
ATOM 582 N N . LYS A 1 69 ? -7.672 -2.717 16.041 1.00 90.88 69 LYS A N 1
ATOM 583 C CA . LYS A 1 69 ? -8.570 -3.690 16.674 1.00 90.88 69 LYS A CA 1
ATOM 584 C C . LYS A 1 69 ? -9.635 -3.042 17.569 1.00 90.88 69 LYS A C 1
ATOM 586 O O . LYS A 1 69 ? -10.799 -3.377 17.379 1.00 90.88 69 LYS A O 1
ATOM 591 N N . PRO A 1 70 ? -9.312 -2.095 18.479 1.00 89.00 70 PRO A N 1
ATOM 592 C CA . PRO A 1 70 ? -10.319 -1.512 19.369 1.00 89.00 70 PRO A CA 1
ATOM 593 C C . PRO A 1 70 ? -11.450 -0.766 18.657 1.00 89.00 70 PRO A C 1
ATOM 595 O O . PRO A 1 70 ? -12.573 -0.781 19.143 1.00 89.00 70 PRO A O 1
ATOM 598 N N . SER A 1 71 ? -11.170 -0.099 17.531 1.00 89.12 71 SER A N 1
ATOM 599 C CA . SER A 1 71 ? -12.198 0.655 16.794 1.00 89.12 71 SER A CA 1
ATOM 600 C C . SER A 1 71 ? -12.764 -0.093 15.589 1.00 89.12 71 SER A C 1
ATOM 602 O O . SER A 1 71 ? -13.689 0.404 14.958 1.00 89.12 71 SER A O 1
ATOM 604 N N . GLY A 1 72 ? -12.166 -1.221 15.196 1.00 91.38 72 GLY A N 1
ATOM 605 C CA . GLY A 1 72 ? -12.479 -1.938 13.957 1.00 91.38 72 GLY A CA 1
ATOM 606 C C . GLY A 1 72 ? -12.087 -1.203 12.666 1.00 91.38 72 GLY A C 1
ATOM 6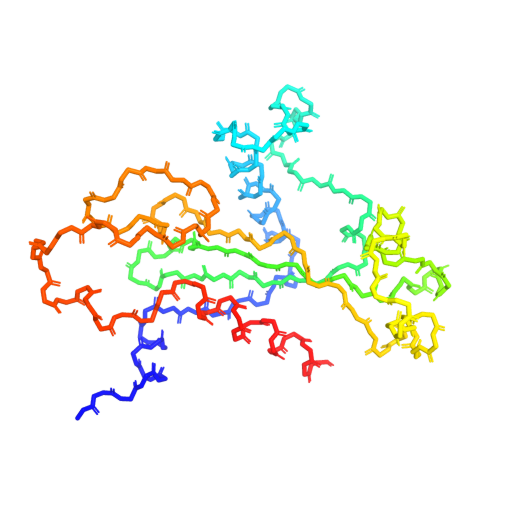07 O O . GLY A 1 72 ? -12.170 -1.788 11.589 1.00 91.38 72 GLY A O 1
ATOM 608 N N . ALA A 1 73 ? -11.635 0.050 12.751 1.00 92.50 73 ALA A N 1
ATOM 609 C CA . ALA A 1 73 ? -11.332 0.887 11.595 1.00 92.50 73 ALA A CA 1
ATOM 610 C C . ALA A 1 73 ? -9.993 0.517 10.943 1.00 92.50 73 ALA A C 1
ATOM 612 O O . ALA A 1 73 ? -9.043 0.107 11.618 1.00 92.50 73 ALA A O 1
ATOM 613 N N . PHE A 1 74 ? -9.876 0.744 9.635 1.00 95.50 74 PHE A N 1
ATOM 614 C CA . PHE A 1 74 ? -8.589 0.656 8.953 1.00 95.50 74 PHE A CA 1
ATOM 615 C C . PHE A 1 74 ? -7.743 1.912 9.200 1.00 95.50 74 PHE A C 1
ATOM 617 O O . PHE A 1 74 ? -8.117 3.037 8.857 1.00 95.50 74 PHE A O 1
ATOM 624 N N . ALA A 1 75 ? -6.575 1.701 9.797 1.00 93.62 75 ALA A N 1
ATOM 625 C CA . ALA A 1 75 ? -5.606 2.738 10.114 1.00 93.62 75 ALA A CA 1
ATOM 626 C C . ALA A 1 75 ? -4.732 3.118 8.913 1.00 93.62 75 ALA A C 1
ATOM 628 O O . ALA A 1 75 ? -4.213 4.230 8.868 1.00 93.62 75 ALA A O 1
ATOM 629 N N . GLY A 1 76 ? -4.565 2.221 7.942 1.00 95.19 76 GLY A N 1
ATOM 630 C CA . GLY A 1 76 ? -3.742 2.476 6.767 1.00 95.19 76 GLY A CA 1
ATOM 631 C C . GLY A 1 76 ? -3.645 1.287 5.820 1.00 95.19 76 GLY A C 1
ATOM 632 O O . GLY A 1 76 ? -4.196 0.217 6.087 1.00 95.19 76 GLY A O 1
ATOM 633 N N . SER A 1 77 ? -2.910 1.484 4.732 1.00 97.50 77 SER A N 1
ATOM 634 C CA . SER A 1 77 ? -2.596 0.464 3.737 1.00 97.50 77 SER A CA 1
ATOM 635 C C . SER A 1 77 ? -1.220 0.689 3.119 1.00 97.50 77 SER A C 1
ATOM 637 O O . SER A 1 77 ? -0.690 1.801 3.141 1.00 97.50 77 SER A O 1
ATOM 639 N N . VAL A 1 78 ? -0.665 -0.350 2.506 1.00 97.88 78 VAL A N 1
ATOM 640 C CA . VAL A 1 78 ? 0.540 -0.259 1.674 1.00 97.88 78 VAL A CA 1
ATOM 641 C C . VAL A 1 78 ? 0.421 -1.189 0.470 1.00 97.88 78 VAL A C 1
ATOM 643 O O . VAL A 1 78 ? -0.220 -2.240 0.557 1.00 97.88 78 VAL A O 1
ATOM 646 N N . ARG A 1 79 ? 1.027 -0.787 -0.651 1.00 97.94 79 ARG A N 1
ATOM 647 C CA . ARG A 1 79 ? 1.091 -1.547 -1.901 1.00 97.94 79 ARG A CA 1
ATOM 648 C C . ARG A 1 79 ? 2.515 -2.028 -2.158 1.00 97.94 79 ARG A C 1
ATOM 650 O O . ARG A 1 79 ? 3.465 -1.272 -1.968 1.00 97.94 79 ARG A O 1
ATOM 657 N N . LEU A 1 80 ? 2.639 -3.251 -2.653 1.00 97.00 80 LEU A N 1
ATOM 658 C CA . LEU A 1 80 ? 3.866 -3.794 -3.217 1.00 97.00 80 LEU A CA 1
ATOM 659 C C . LEU A 1 80 ? 3.602 -4.152 -4.686 1.00 97.00 80 LEU A C 1
ATOM 661 O O . LEU A 1 80 ? 2.754 -4.997 -4.974 1.00 97.00 80 LEU A O 1
ATOM 665 N N . ILE A 1 81 ? 4.283 -3.471 -5.606 1.00 96.56 81 ILE A N 1
ATOM 666 C CA . ILE A 1 81 ? 4.200 -3.721 -7.051 1.00 96.56 81 ILE A CA 1
ATOM 667 C C . ILE A 1 81 ? 5.190 -4.832 -7.380 1.00 96.56 81 ILE A C 1
ATOM 669 O O . ILE A 1 81 ? 6.384 -4.669 -7.136 1.00 96.56 81 ILE A O 1
ATOM 673 N N . LEU A 1 82 ? 4.695 -5.950 -7.905 1.00 94.75 82 LEU A N 1
ATOM 674 C CA . LEU A 1 82 ? 5.508 -7.110 -8.272 1.00 94.75 82 LEU A CA 1
ATOM 675 C C . LEU A 1 82 ? 5.944 -7.025 -9.739 1.00 94.75 82 LEU A C 1
ATOM 677 O O . LEU A 1 82 ? 5.524 -6.129 -10.460 1.00 94.75 82 LEU A O 1
ATOM 681 N N . ALA A 1 83 ? 6.745 -7.981 -10.209 1.00 92.50 83 ALA A N 1
ATOM 682 C CA . ALA A 1 83 ? 6.962 -8.168 -11.641 1.00 92.50 83 ALA A CA 1
ATOM 683 C C . ALA A 1 83 ? 5.639 -8.480 -12.362 1.00 92.50 83 ALA A C 1
ATOM 685 O O . ALA A 1 83 ? 4.841 -9.306 -11.901 1.00 92.50 83 ALA A O 1
ATOM 686 N N . ASP A 1 84 ? 5.412 -7.863 -13.520 1.00 91.19 84 ASP A N 1
ATOM 687 C CA . ASP A 1 84 ? 4.235 -8.174 -14.322 1.00 91.19 84 ASP A CA 1
ATOM 688 C C . ASP A 1 84 ? 4.418 -9.520 -15.032 1.00 91.19 84 ASP A C 1
ATOM 690 O O . ASP A 1 84 ? 5.258 -9.679 -15.911 1.00 91.19 84 ASP A O 1
ATOM 694 N N . ARG A 1 85 ? 3.596 -10.514 -14.683 1.00 87.69 85 ARG A N 1
ATOM 695 C CA . ARG A 1 85 ? 3.659 -11.845 -15.310 1.00 87.69 85 ARG A CA 1
ATOM 696 C C . ARG A 1 85 ? 3.353 -11.819 -16.807 1.00 87.69 85 ARG A C 1
ATOM 698 O O . ARG A 1 85 ? 3.775 -12.725 -17.516 1.00 87.69 85 ARG A O 1
ATOM 705 N N . LYS A 1 86 ? 2.581 -10.833 -17.273 1.00 89.31 86 LYS A N 1
ATOM 706 C CA . LYS A 1 86 ? 2.240 -10.675 -18.694 1.00 89.31 86 LYS A CA 1
ATOM 707 C C . LYS A 1 86 ? 3.295 -9.882 -19.461 1.00 89.31 86 LYS A C 1
ATOM 709 O O . LYS A 1 86 ? 3.283 -9.920 -20.685 1.00 89.31 86 LYS A O 1
ATOM 714 N N . ASP A 1 87 ? 4.156 -9.162 -18.751 1.00 89.25 87 ASP A N 1
ATOM 715 C CA . ASP A 1 87 ? 5.191 -8.302 -19.317 1.00 89.25 87 ASP A CA 1
ATOM 716 C C . ASP A 1 87 ? 6.413 -8.281 -18.377 1.00 89.25 87 ASP A C 1
ATOM 718 O O . ASP A 1 87 ? 6.604 -7.325 -17.623 1.00 89.25 87 ASP A O 1
ATOM 722 N N . PRO A 1 88 ? 7.209 -9.368 -18.343 1.00 85.25 88 PRO A N 1
ATOM 723 C CA . PRO A 1 88 ? 8.254 -9.543 -17.333 1.00 85.25 88 PRO A CA 1
ATOM 724 C C . PRO A 1 88 ? 9.403 -8.540 -17.417 1.00 85.25 88 PRO A C 1
ATOM 726 O O . PRO A 1 88 ? 10.150 -8.429 -16.457 1.00 85.25 88 PRO A O 1
ATOM 729 N N . GLU A 1 89 ? 9.547 -7.810 -18.523 1.00 85.62 89 GLU A N 1
ATOM 730 C CA . GLU A 1 89 ? 10.572 -6.769 -18.687 1.00 85.62 89 GLU A CA 1
ATOM 731 C C . GLU A 1 89 ? 10.038 -5.367 -18.373 1.00 85.62 89 GLU A C 1
ATOM 733 O O . GLU A 1 89 ? 10.765 -4.376 -18.474 1.00 85.62 89 GLU A O 1
ATOM 738 N N . ARG A 1 90 ? 8.766 -5.263 -17.967 1.00 88.38 90 ARG A N 1
ATOM 739 C CA . ARG A 1 90 ? 8.149 -3.988 -17.622 1.00 88.38 90 ARG A CA 1
ATOM 740 C C . ARG A 1 90 ? 8.923 -3.300 -16.486 1.00 88.38 90 ARG A C 1
ATOM 742 O O . ARG A 1 90 ? 9.108 -3.909 -15.427 1.00 88.38 90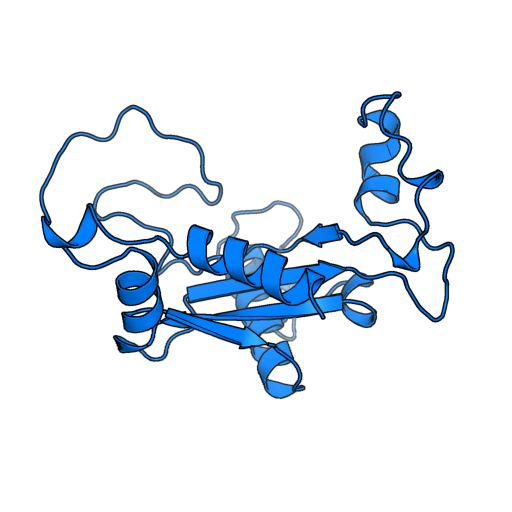 ARG A O 1
ATOM 749 N N . PRO A 1 91 ? 9.318 -2.025 -16.655 1.00 88.69 91 PRO A N 1
ATOM 750 C CA . PRO A 1 91 ? 9.981 -1.269 -15.600 1.00 88.69 91 PRO A CA 1
ATOM 751 C C . PRO A 1 91 ? 9.043 -1.002 -14.414 1.00 88.69 91 PRO A C 1
ATOM 753 O O . PRO A 1 91 ? 7.828 -0.834 -14.573 1.00 88.69 91 PRO A O 1
ATOM 756 N N . LEU A 1 92 ? 9.621 -0.924 -13.215 1.00 91.19 92 LEU A N 1
ATOM 757 C CA . LEU A 1 92 ? 8.944 -0.420 -12.024 1.00 91.19 92 LEU A CA 1
ATOM 758 C C . LEU A 1 92 ? 8.708 1.099 -12.161 1.00 91.19 92 LEU A C 1
ATOM 760 O O . LEU A 1 92 ? 9.443 1.778 -12.884 1.00 91.19 92 LEU A O 1
ATOM 764 N N . PRO A 1 93 ? 7.707 1.674 -11.469 1.00 91.88 93 PRO A N 1
ATOM 765 C CA . PRO A 1 93 ? 7.434 3.111 -11.539 1.00 91.88 93 PRO A CA 1
ATOM 766 C C . PRO A 1 93 ? 8.658 4.010 -11.303 1.00 91.88 93 PRO A C 1
ATOM 768 O O . PRO A 1 93 ? 8.769 5.063 -11.937 1.00 91.88 93 PRO A O 1
ATOM 771 N N . ILE A 1 94 ? 9.573 3.614 -10.412 1.00 90.06 94 ILE A N 1
ATOM 772 C CA . ILE A 1 94 ? 10.804 4.361 -10.137 1.00 90.06 94 ILE A CA 1
ATOM 773 C C . ILE A 1 94 ? 11.733 4.436 -11.357 1.00 90.06 94 ILE A C 1
ATOM 775 O O . ILE A 1 94 ? 12.310 5.491 -11.616 1.00 90.06 94 ILE A O 1
ATOM 779 N N . GLU A 1 95 ? 11.819 3.373 -12.159 1.00 88.75 95 GLU A N 1
ATOM 780 C CA . GLU A 1 95 ? 12.596 3.350 -13.403 1.00 88.75 95 GLU A CA 1
ATOM 781 C C . GLU A 1 95 ? 11.933 4.198 -14.496 1.00 88.75 95 GLU A C 1
ATOM 783 O O . GLU A 1 95 ? 12.621 4.804 -15.304 1.00 88.75 95 GLU A O 1
ATOM 788 N N . GLU A 1 96 ? 10.603 4.308 -14.519 1.00 87.25 96 GLU A N 1
ATOM 789 C CA . GLU A 1 96 ? 9.922 5.150 -15.514 1.00 87.25 96 GLU A CA 1
ATOM 790 C C . GLU A 1 96 ? 10.054 6.654 -15.216 1.00 87.25 96 GLU A C 1
ATOM 792 O O . GLU A 1 96 ? 10.027 7.472 -16.135 1.00 87.25 96 GLU A O 1
ATOM 797 N N . ARG A 1 97 ? 10.137 7.046 -13.936 1.00 82.56 97 ARG A N 1
ATOM 798 C CA . ARG A 1 97 ? 10.042 8.461 -13.523 1.00 82.56 97 ARG A CA 1
ATOM 799 C C . ARG A 1 97 ? 11.328 9.068 -12.990 1.00 82.56 97 ARG A C 1
ATOM 801 O O . ARG A 1 97 ? 11.485 10.282 -13.073 1.00 82.56 97 ARG A O 1
ATOM 808 N N . LEU A 1 98 ? 12.198 8.259 -12.397 1.00 79.56 98 LEU A N 1
ATOM 809 C CA . LEU A 1 98 ? 13.353 8.733 -11.635 1.00 79.56 98 LEU A CA 1
ATOM 810 C C . LEU A 1 98 ? 14.666 8.100 -12.089 1.00 79.56 98 LEU A C 1
ATOM 812 O O . LEU A 1 98 ? 15.668 8.288 -11.412 1.00 79.56 98 LEU A O 1
ATOM 816 N N . TYR A 1 99 ? 14.701 7.417 -13.239 1.00 74.62 99 TYR A N 1
ATOM 817 C CA . TYR A 1 99 ? 15.911 6.756 -13.742 1.00 74.62 99 TYR A CA 1
ATOM 818 C C . TYR A 1 99 ? 17.154 7.656 -13.712 1.00 74.62 99 TYR A C 1
ATOM 820 O O . TYR A 1 99 ? 18.210 7.244 -13.253 1.00 74.62 99 TYR A O 1
ATOM 828 N N . HIS A 1 100 ? 17.014 8.915 -14.136 1.00 73.50 100 HIS A N 1
ATOM 829 C CA . HIS A 1 100 ? 18.118 9.882 -14.173 1.00 73.50 100 HIS A CA 1
ATOM 830 C C . HIS A 1 100 ? 18.502 10.467 -12.806 1.00 73.50 100 HIS A C 1
ATOM 832 O O . HIS A 1 100 ? 19.515 11.149 -12.699 1.00 73.50 100 HIS A O 1
ATOM 838 N N . SER A 1 101 ? 17.680 10.254 -11.780 1.00 80.44 101 SER A N 1
ATOM 839 C CA . SER A 1 101 ? 17.911 10.722 -10.409 1.00 80.44 101 SER A CA 1
ATOM 840 C C . SER A 1 101 ? 18.386 9.608 -9.479 1.00 80.44 101 SER A C 1
ATOM 842 O O . SER A 1 101 ? 18.689 9.883 -8.320 1.00 80.44 101 SER A O 1
ATOM 844 N N . LEU A 1 102 ? 18.416 8.361 -9.959 1.00 78.00 102 LEU A N 1
ATOM 845 C CA . LEU A 1 102 ? 19.001 7.252 -9.224 1.00 78.00 102 LEU A CA 1
ATOM 846 C C . LEU A 1 102 ? 20.521 7.398 -9.194 1.00 78.00 102 LEU A C 1
ATOM 848 O O . LEU A 1 102 ? 21.136 7.880 -10.147 1.00 78.00 102 LEU A O 1
ATOM 852 N N . ASP A 1 103 ? 21.109 6.958 -8.086 1.00 80.62 103 ASP A N 1
ATOM 853 C CA . ASP A 1 103 ? 22.551 6.785 -7.991 1.00 80.62 103 ASP A CA 1
ATOM 854 C C . ASP A 1 103 ? 23.014 5.861 -9.139 1.00 80.62 103 ASP A C 1
ATOM 856 O O . ASP A 1 103 ? 22.439 4.777 -9.294 1.00 80.62 103 ASP A O 1
ATOM 860 N N . PRO A 1 104 ? 24.004 6.260 -9.961 1.00 78.31 104 PRO A N 1
ATOM 861 C CA . PRO A 1 104 ? 24.516 5.436 -11.056 1.00 78.31 104 PRO A CA 1
ATOM 862 C C . PRO A 1 104 ? 24.978 4.034 -10.632 1.00 78.31 104 PRO A C 1
ATOM 864 O O . PRO A 1 104 ? 24.977 3.112 -11.456 1.00 78.31 104 PRO A O 1
ATOM 867 N N . ASP A 1 105 ? 25.346 3.856 -9.361 1.00 84.12 105 ASP A N 1
ATOM 868 C CA . ASP A 1 105 ? 25.743 2.563 -8.807 1.00 84.12 105 ASP A CA 1
ATOM 869 C C . ASP A 1 105 ? 24.536 1.643 -8.536 1.00 84.12 105 ASP A C 1
ATOM 871 O O . ASP A 1 105 ? 24.676 0.417 -8.465 1.00 84.12 105 ASP A O 1
ATOM 875 N N . VAL A 1 106 ? 23.320 2.195 -8.461 1.00 81.94 106 VAL A N 1
ATOM 876 C CA . VAL A 1 106 ? 22.075 1.438 -8.284 1.00 81.94 106 VAL A CA 1
ATOM 877 C C . VAL A 1 106 ? 21.565 0.932 -9.635 1.00 81.94 106 VAL A C 1
ATOM 879 O O . VAL A 1 106 ? 20.746 1.545 -10.319 1.00 81.94 106 VAL A O 1
ATOM 882 N N . LYS A 1 107 ? 22.023 -0.262 -10.015 1.00 83.06 107 LYS A N 1
ATOM 883 C CA . LYS A 1 107 ? 21.605 -0.944 -11.249 1.00 83.06 107 LYS A CA 1
ATOM 884 C C . LYS A 1 107 ? 20.387 -1.838 -11.020 1.00 83.06 107 LYS A C 1
ATOM 886 O O . LYS A 1 107 ? 20.516 -3.056 -10.933 1.00 83.06 107 LYS A O 1
ATOM 891 N N . ILE A 1 108 ? 19.193 -1.242 -10.961 1.00 83.31 108 ILE A N 1
ATOM 892 C CA . ILE A 1 108 ? 17.922 -1.990 -10.821 1.00 83.31 108 ILE A CA 1
ATOM 893 C C . ILE A 1 108 ? 17.747 -2.998 -11.967 1.00 83.31 108 ILE A C 1
ATOM 895 O O . ILE A 1 108 ? 17.350 -4.135 -11.732 1.00 83.31 108 ILE A O 1
ATOM 899 N N . SER A 1 109 ? 18.130 -2.614 -13.188 1.00 81.00 109 SER A N 1
ATOM 900 C CA . SER A 1 109 ? 18.079 -3.469 -14.381 1.00 81.00 109 SER A CA 1
ATOM 901 C C . SER A 1 109 ? 18.996 -4.696 -14.321 1.00 81.00 109 SER A C 1
ATOM 903 O O . SER A 1 109 ? 18.814 -5.621 -15.107 1.00 81.00 109 SER A O 1
ATOM 905 N N . ALA A 1 110 ? 19.973 -4.727 -13.409 1.00 85.62 110 ALA A N 1
ATOM 906 C CA . ALA A 1 110 ? 20.839 -5.886 -13.204 1.00 85.62 110 ALA A CA 1
ATOM 907 C C . ALA A 1 110 ? 20.236 -6.924 -12.239 1.00 85.62 110 ALA A C 1
ATOM 909 O O . ALA A 1 110 ? 20.775 -8.024 -12.115 1.00 85.62 110 ALA A O 1
ATOM 910 N N . LEU A 1 111 ? 19.147 -6.590 -11.539 1.00 88.00 111 LEU A N 1
ATOM 911 C CA . LEU A 1 111 ? 18.487 -7.490 -10.597 1.00 88.00 111 LEU A CA 1
ATOM 912 C C . LEU A 1 111 ? 17.438 -8.354 -11.319 1.00 88.00 111 LEU A C 1
ATOM 914 O O . LEU A 1 111 ? 16.726 -7.846 -12.187 1.00 88.00 111 LEU A O 1
ATOM 918 N N . PRO A 1 112 ? 17.275 -9.640 -10.950 1.00 89.44 112 PRO A N 1
ATOM 919 C CA . PRO A 1 112 ? 16.222 -10.476 -11.517 1.00 89.44 112 PRO A CA 1
ATOM 920 C C . PRO A 1 112 ? 14.846 -9.870 -11.238 1.00 89.44 112 PRO A C 1
ATOM 922 O O . PRO A 1 112 ? 14.469 -9.703 -10.075 1.00 89.44 112 PRO A O 1
ATOM 925 N N . ARG A 1 113 ? 14.068 -9.570 -12.289 1.00 89.12 113 ARG A N 1
ATOM 926 C CA . ARG A 1 113 ? 12.802 -8.831 -12.147 1.00 89.12 113 ARG A CA 1
ATOM 927 C C . ARG A 1 113 ? 11.834 -9.511 -11.179 1.00 89.12 113 ARG A C 1
ATOM 929 O O . ARG A 1 113 ? 11.169 -8.841 -10.399 1.00 89.12 113 ARG A O 1
ATOM 936 N N . GLN A 1 114 ? 11.785 -10.842 -11.184 1.00 88.19 114 GLN A N 1
ATOM 937 C CA . GLN A 1 114 ? 10.895 -11.635 -10.330 1.00 88.19 114 GLN A CA 1
ATOM 938 C C . GLN A 1 114 ? 11.298 -11.627 -8.845 1.00 88.19 114 GLN A C 1
ATOM 940 O O . GLN A 1 114 ? 10.527 -12.102 -8.016 1.00 88.19 114 GLN A O 1
ATOM 945 N N . GLN A 1 115 ? 12.483 -11.111 -8.506 1.00 89.12 115 GLN A N 1
ATOM 946 C CA . GLN A 1 115 ? 13.000 -11.012 -7.136 1.00 89.12 115 GLN A CA 1
ATOM 947 C C . GLN A 1 115 ? 12.992 -9.576 -6.598 1.00 89.12 115 GLN A C 1
ATOM 949 O O . GLN A 1 115 ? 13.433 -9.338 -5.475 1.00 89.12 115 GLN A O 1
ATOM 954 N N . ILE A 1 116 ? 12.495 -8.618 -7.382 1.00 91.75 116 ILE A N 1
ATOM 955 C CA . ILE A 1 116 ? 12.375 -7.219 -6.978 1.00 91.75 116 ILE A CA 1
ATOM 956 C C . ILE A 1 116 ? 10.921 -6.766 -7.010 1.00 91.75 116 ILE A C 1
ATOM 958 O O . ILE A 1 116 ? 10.089 -7.276 -7.760 1.00 91.75 116 ILE A O 1
ATOM 962 N N . ALA A 1 117 ? 10.622 -5.784 -6.170 1.00 94.44 117 ALA A N 1
ATOM 963 C CA . ALA A 1 117 ? 9.307 -5.184 -6.066 1.00 94.44 117 ALA A CA 1
ATOM 964 C C . ALA A 1 117 ? 9.427 -3.733 -5.590 1.00 94.44 117 ALA A C 1
ATOM 966 O O . ALA A 1 117 ? 10.376 -3.379 -4.889 1.00 94.44 117 ALA A O 1
ATOM 967 N N . GLU A 1 118 ? 8.448 -2.899 -5.937 1.00 95.38 118 GLU A N 1
ATOM 968 C CA . GLU A 1 118 ? 8.396 -1.505 -5.488 1.00 95.38 118 GLU A CA 1
ATOM 969 C C . GLU A 1 118 ? 7.316 -1.310 -4.421 1.00 95.38 118 GLU A C 1
ATOM 971 O O . GLU A 1 118 ? 6.124 -1.527 -4.660 1.00 95.38 118 GLU A O 1
ATOM 976 N N . VAL A 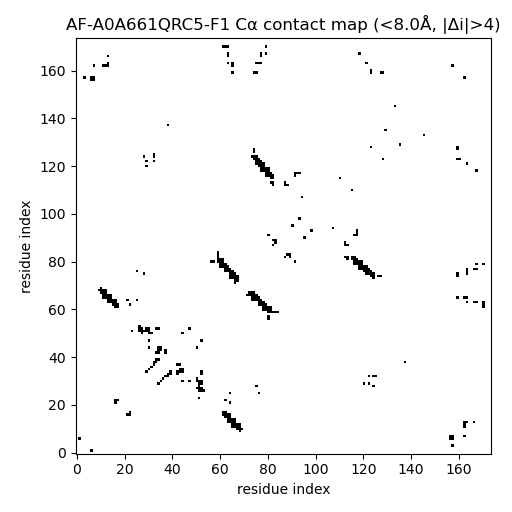1 119 ? 7.722 -0.836 -3.241 1.00 97.06 119 VAL A N 1
ATOM 977 C CA . VAL A 1 119 ? 6.783 -0.347 -2.227 1.00 97.06 119 VAL A CA 1
ATOM 978 C C . VAL A 1 119 ? 6.224 0.993 -2.684 1.00 97.06 119 VAL A C 1
ATOM 980 O O . VAL A 1 119 ? 6.962 1.940 -2.938 1.00 97.06 119 VAL A O 1
ATOM 983 N N . SER A 1 120 ? 4.903 1.107 -2.732 1.00 95.62 120 SER A N 1
ATOM 984 C CA . SER A 1 120 ? 4.226 2.343 -3.115 1.00 95.62 120 SER A CA 1
ATOM 985 C C . SER A 1 120 ? 2.917 2.523 -2.345 1.00 95.62 120 SER A C 1
ATOM 987 O O . SER A 1 120 ? 2.485 1.647 -1.595 1.00 95.62 120 SER A O 1
ATOM 989 N N . ARG A 1 121 ? 2.287 3.697 -2.498 1.00 94.38 121 ARG A N 1
ATOM 990 C CA . ARG A 1 121 ? 0.968 4.025 -1.916 1.00 94.38 121 ARG A CA 1
ATOM 991 C C . ARG A 1 121 ? 0.857 3.680 -0.420 1.00 94.38 121 ARG A C 1
ATOM 993 O O . ARG A 1 121 ? -0.148 3.131 0.028 1.00 94.38 121 ARG A O 1
ATOM 1000 N N . LEU A 1 122 ? 1.904 3.987 0.350 1.00 94.75 122 LEU A N 1
ATOM 1001 C CA . LEU A 1 122 ? 1.858 3.894 1.806 1.00 94.75 122 LEU A CA 1
ATOM 1002 C C . LEU A 1 122 ? 0.947 5.008 2.324 1.00 94.75 122 LEU A C 1
ATOM 1004 O O . LEU A 1 122 ? 1.239 6.193 2.168 1.00 94.75 122 LEU A O 1
ATOM 1008 N N . VAL A 1 123 ? -0.171 4.610 2.921 1.00 92.56 123 VAL A N 1
ATOM 1009 C CA . VAL A 1 123 ? -1.232 5.503 3.377 1.00 92.56 123 VAL A CA 1
ATOM 1010 C C . VAL A 1 123 ? -1.553 5.192 4.831 1.00 92.56 123 VAL A C 1
ATOM 1012 O O . VAL A 1 123 ? -1.756 4.042 5.204 1.00 92.56 123 VAL A O 1
ATOM 1015 N N . VAL A 1 124 ? -1.652 6.232 5.654 1.00 91.88 124 VAL A N 1
ATOM 1016 C CA . VAL A 1 124 ? -2.227 6.177 7.006 1.00 91.88 124 VAL A CA 1
ATOM 1017 C C . VAL A 1 124 ? -3.417 7.117 6.999 1.00 91.88 124 VAL A C 1
ATOM 1019 O O . VAL A 1 124 ? -3.281 8.223 6.491 1.00 91.88 124 VAL A O 1
ATOM 1022 N N . THR A 1 125 ? -4.574 6.717 7.516 1.00 90.50 125 THR A N 1
ATOM 1023 C CA . THR A 1 125 ? -5.778 7.561 7.520 1.00 90.50 125 THR A CA 1
ATOM 1024 C C . THR A 1 125 ? -5.660 8.698 8.538 1.00 90.50 125 THR A C 1
ATOM 1026 O O . THR A 1 125 ? -4.931 8.603 9.527 1.00 90.50 125 THR A O 1
ATOM 1029 N N . ARG A 1 126 ? -6.394 9.800 8.320 1.00 84.19 126 ARG A N 1
ATOM 1030 C CA . ARG A 1 126 ? -6.303 11.023 9.145 1.00 84.19 126 ARG A CA 1
ATOM 1031 C C . ARG A 1 126 ? -6.426 10.765 10.646 1.00 84.19 126 ARG A C 1
ATOM 1033 O O . ARG A 1 126 ? -5.659 11.325 11.422 1.00 84.19 126 ARG A O 1
ATOM 1040 N N . GLN A 1 127 ? -7.344 9.881 11.037 1.00 83.69 127 GLN A N 1
ATOM 1041 C CA . GLN A 1 127 ? -7.589 9.507 12.433 1.00 83.69 127 GLN A CA 1
ATOM 1042 C C . GLN A 1 127 ? -6.339 8.954 13.139 1.00 83.69 127 GLN A C 1
ATOM 1044 O O . GLN A 1 127 ? -6.220 9.087 14.353 1.00 83.69 127 GLN A O 1
ATOM 1049 N N . PHE A 1 128 ? -5.404 8.365 12.389 1.00 84.06 1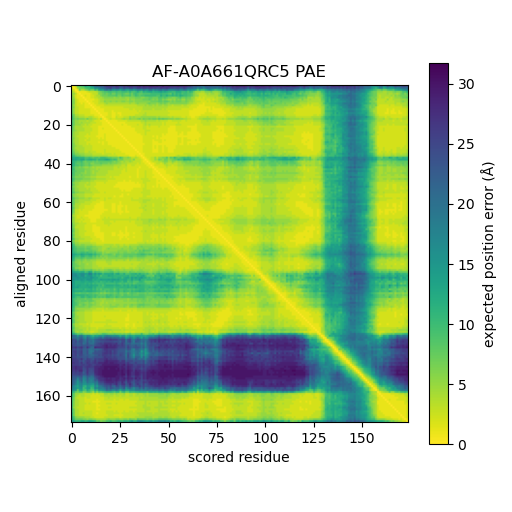28 PHE A N 1
ATOM 1050 C CA . PHE A 1 128 ? -4.226 7.684 12.922 1.00 84.06 128 PHE A CA 1
ATOM 1051 C C . PHE A 1 128 ? -2.900 8.385 12.577 1.00 84.06 128 PHE A C 1
ATOM 1053 O O . PHE A 1 128 ? -1.844 7.921 13.006 1.00 84.06 128 PHE A O 1
ATOM 1060 N N . ARG A 1 129 ? -2.933 9.504 11.833 1.00 74.69 129 ARG A N 1
ATOM 1061 C CA . ARG A 1 129 ? -1.744 10.328 11.534 1.00 74.69 129 ARG A CA 1
ATOM 1062 C C . ARG A 1 129 ? -1.409 11.338 12.634 1.00 74.69 129 ARG A C 1
ATOM 1064 O O . ARG A 1 129 ? -0.241 11.657 12.815 1.00 74.69 129 ARG A O 1
ATOM 1071 N N . CYS A 1 130 ? -2.402 11.850 13.363 1.00 58.72 130 CYS A N 1
ATOM 1072 C CA . CYS A 1 130 ? -2.186 12.937 14.320 1.00 58.72 130 CYS A CA 1
ATOM 1073 C C . CYS A 1 130 ? -1.761 12.430 15.707 1.00 58.72 130 CYS A C 1
ATOM 1075 O O . CYS A 1 130 ? -2.484 11.672 16.357 1.00 58.72 130 CYS A O 1
ATOM 1077 N N . ARG A 1 131 ? -0.641 12.950 16.221 1.00 54.12 131 ARG A N 1
ATOM 1078 C CA . ARG A 1 131 ? -0.421 13.064 17.669 1.00 54.12 131 ARG A CA 1
ATOM 1079 C C . ARG A 1 131 ? -1.293 14.214 18.184 1.00 54.12 131 ARG A C 1
ATOM 1081 O O . ARG A 1 131 ? -1.450 15.222 17.498 1.00 54.12 131 ARG A O 1
ATOM 1088 N N . SER A 1 132 ? -1.901 14.076 19.365 1.00 38.44 132 SER A N 1
ATOM 1089 C CA . SER A 1 132 ? -2.682 15.179 19.952 1.00 38.44 132 SER A CA 1
ATOM 1090 C C . SER A 1 132 ? -1.799 16.423 20.085 1.00 38.44 132 SER A C 1
ATOM 1092 O O . SER A 1 132 ? -0.834 16.387 20.841 1.00 38.44 132 SER A O 1
ATOM 1094 N N . GLY A 1 133 ? -2.148 17.498 19.371 1.00 40.84 133 GLY A N 1
ATOM 1095 C CA . GLY A 1 133 ? -1.481 18.802 19.459 1.00 40.84 133 GLY A CA 1
ATOM 1096 C C . GLY A 1 133 ? -0.596 19.206 18.272 1.00 40.84 133 GLY A C 1
ATOM 1097 O O . GLY A 1 133 ? -0.117 20.334 18.278 1.00 40.84 133 GLY A O 1
ATOM 1098 N N . GLU A 1 134 ? -0.394 18.361 17.255 1.00 44.34 134 GLU A N 1
ATOM 1099 C CA . GLU A 1 134 ? 0.381 18.733 16.056 1.00 44.34 134 GLU A CA 1
ATOM 1100 C C . GLU A 1 134 ? -0.521 19.211 14.906 1.00 44.34 134 GLU A C 1
ATOM 1102 O O . GLU A 1 134 ? -1.502 18.554 14.541 1.00 44.34 134 GLU A O 1
ATOM 1107 N N . ASN A 1 135 ? -0.167 20.362 14.320 1.00 39.16 135 ASN A N 1
ATOM 1108 C CA . ASN A 1 135 ? -0.784 20.872 13.099 1.00 39.16 135 ASN A CA 1
ATOM 1109 C C . ASN A 1 135 ? -0.358 20.026 11.891 1.00 39.16 135 ASN A C 1
ATOM 1111 O O . ASN A 1 135 ? 0.797 19.647 11.723 1.00 39.16 135 ASN A O 1
ATOM 1115 N N . PHE A 1 136 ? -1.347 19.721 11.060 1.00 45.06 136 PHE A N 1
ATOM 1116 C CA . PHE A 1 136 ? -1.326 18.725 9.997 1.00 45.06 136 PHE A CA 1
ATOM 1117 C C . PHE A 1 136 ? -0.240 18.952 8.925 1.00 45.06 136 PHE A C 1
ATOM 1119 O O . PHE A 1 136 ? -0.183 20.015 8.308 1.00 45.06 136 PHE A O 1
ATOM 1126 N N . LYS A 1 137 ? 0.548 17.904 8.630 1.00 44.09 137 LYS A N 1
ATOM 1127 C CA . LYS A 1 137 ? 1.289 17.739 7.368 1.00 44.09 137 LYS A CA 1
ATOM 1128 C C . LYS A 1 137 ? 1.061 16.317 6.817 1.00 44.09 137 LYS A C 1
ATOM 1130 O O . LYS A 1 137 ? 1.140 15.357 7.581 1.00 44.09 137 LYS A O 1
ATOM 1135 N N . PRO A 1 138 ? 0.771 16.156 5.514 1.00 41.97 138 PRO A N 1
ATOM 1136 C CA . PRO A 1 138 ? 0.445 14.867 4.885 1.00 41.97 138 PRO A CA 1
ATOM 1137 C C . PRO A 1 138 ? 1.647 13.923 4.706 1.00 41.97 138 PRO A C 1
ATOM 1139 O O . PRO A 1 138 ? 1.461 12.745 4.409 1.00 41.97 138 PRO A O 1
ATOM 1142 N N . TYR A 1 139 ? 2.864 14.422 4.927 1.00 41.78 139 TYR A N 1
ATOM 1143 C CA . TYR A 1 139 ? 4.104 13.650 4.931 1.00 41.78 139 TYR A CA 1
ATOM 1144 C C . TYR A 1 139 ? 4.741 13.713 6.325 1.00 41.78 139 TYR A C 1
ATOM 1146 O O . TYR A 1 139 ? 4.646 14.763 6.969 1.00 41.78 139 TYR A O 1
ATOM 1154 N N . PRO A 1 140 ? 5.404 12.640 6.799 1.00 41.19 140 PRO A N 1
ATOM 1155 C CA . PRO A 1 140 ? 6.176 12.684 8.031 1.00 41.19 140 PRO A CA 1
ATOM 1156 C C . PRO A 1 140 ? 7.401 13.579 7.813 1.00 41.19 140 PRO A C 1
ATOM 1158 O O . PRO A 1 140 ? 8.468 13.121 7.421 1.00 41.19 140 PRO A O 1
ATOM 1161 N N . VAL A 1 141 ? 7.235 14.877 8.038 1.00 37.78 141 VAL A N 1
ATOM 1162 C CA . VAL A 1 141 ? 8.353 15.800 8.220 1.00 37.78 141 VAL A CA 1
ATOM 1163 C C . VAL A 1 141 ? 8.645 15.793 9.719 1.00 37.78 141 VAL A C 1
ATOM 1165 O O . VAL A 1 141 ? 7.714 16.059 10.483 1.00 37.78 141 VAL A O 1
ATOM 1168 N N . PRO A 1 142 ? 9.863 15.457 10.180 1.00 38.00 142 PRO A N 1
ATOM 1169 C CA . PRO A 1 142 ? 10.184 15.529 11.599 1.00 38.00 142 PRO A CA 1
ATOM 1170 C C . PRO A 1 142 ? 10.031 16.980 12.063 1.00 38.00 142 PRO A C 1
ATOM 1172 O O . PRO A 1 142 ? 10.834 17.838 11.702 1.00 38.00 142 PRO A O 1
ATOM 1175 N N . ASP A 1 143 ? 8.977 17.276 12.820 1.00 40.12 143 ASP A N 1
ATOM 1176 C CA . ASP A 1 143 ? 8.825 18.576 13.460 1.00 40.12 143 ASP A CA 1
ATOM 1177 C C . ASP A 1 143 ? 9.601 18.545 14.780 1.00 40.12 143 ASP A C 1
ATOM 1179 O O . ASP A 1 143 ? 9.190 17.925 15.761 1.00 40.12 143 ASP A O 1
ATOM 1183 N N . LEU A 1 144 ? 10.782 19.166 14.790 1.00 45.34 144 LEU A N 1
ATOM 1184 C CA . LEU A 1 144 ? 11.659 19.235 15.963 1.00 45.34 144 LEU A CA 1
ATOM 1185 C C . LEU A 1 144 ? 11.144 20.221 17.034 1.00 45.34 144 LEU A C 1
ATOM 1187 O O . LEU A 1 144 ? 11.831 20.434 18.032 1.00 45.34 144 LEU A O 1
ATOM 1191 N N . SER A 1 145 ? 9.964 20.832 16.850 1.00 38.94 145 SER A N 1
ATOM 1192 C CA . SER A 1 145 ? 9.508 21.971 17.662 1.00 38.94 145 SER A CA 1
ATOM 1193 C C . SER A 1 145 ? 8.283 21.731 18.563 1.00 38.94 145 SER A C 1
ATOM 1195 O O . SER A 1 145 ? 7.895 22.629 19.313 1.00 38.94 145 SER A O 1
ATOM 1197 N N . ALA A 1 146 ? 7.681 20.537 18.582 1.00 43.56 146 ALA A N 1
ATOM 1198 C CA . ALA A 1 146 ? 6.447 20.317 19.345 1.00 43.56 146 ALA A CA 1
ATOM 1199 C C . ALA A 1 146 ? 6.696 20.068 20.852 1.00 43.56 146 ALA A C 1
ATOM 1201 O O . ALA A 1 146 ? 7.107 18.990 21.291 1.00 43.56 146 ALA A O 1
ATOM 1202 N N . GLY A 1 147 ? 6.418 21.095 21.661 1.00 37.88 147 GLY A N 1
ATOM 1203 C CA . GLY A 1 147 ? 6.496 21.082 23.122 1.00 37.88 147 GLY A CA 1
ATOM 1204 C C . GLY A 1 147 ? 5.599 20.037 23.804 1.00 37.88 147 GLY A C 1
ATOM 1205 O O . GLY A 1 147 ? 4.473 19.759 23.396 1.00 37.88 147 GLY A O 1
ATOM 1206 N N . LYS A 1 148 ? 6.119 19.473 24.903 1.00 41.47 148 LYS A N 1
ATOM 1207 C CA . LYS A 1 148 ? 5.469 18.476 25.768 1.00 41.47 148 LYS A CA 1
ATOM 1208 C C . LYS A 1 148 ? 4.122 18.976 26.315 1.00 41.47 148 LYS A C 1
ATOM 1210 O O . LYS A 1 148 ? 4.116 19.819 27.206 1.00 41.47 148 LYS A O 1
ATOM 1215 N N . LYS A 1 149 ? 3.014 18.342 25.917 1.00 37.56 149 LYS A N 1
ATOM 1216 C CA . LYS A 1 149 ? 1.798 18.193 26.744 1.00 37.56 149 LYS A CA 1
ATOM 1217 C C . LYS A 1 149 ? 1.220 16.776 26.620 1.00 37.56 149 LYS A C 1
ATOM 1219 O O . LYS A 1 149 ? 1.671 15.975 25.807 1.00 37.56 149 LYS A O 1
ATOM 1224 N N . GLU A 1 150 ? 0.384 16.425 27.586 1.00 41.66 150 GLU A N 1
ATOM 1225 C CA . GLU A 1 150 ? 0.346 15.130 28.271 1.00 41.66 150 GLU A CA 1
ATOM 1226 C C . GLU A 1 150 ? -0.583 14.058 27.686 1.00 41.66 150 GLU A C 1
ATOM 1228 O O . GLU A 1 150 ? -1.537 14.326 26.964 1.00 41.66 150 GLU A O 1
ATOM 1233 N N . GLY A 1 151 ? -0.263 12.813 28.051 1.00 37.00 151 GLY A N 1
ATOM 1234 C CA . GLY A 1 151 ? -0.953 11.579 27.695 1.00 37.00 151 GLY A CA 1
ATOM 1235 C C . GLY A 1 151 ? 0.029 10.417 27.819 1.00 37.00 151 GLY A C 1
ATOM 1236 O O . GLY A 1 151 ? 0.602 9.983 26.821 1.00 37.00 151 GLY A O 1
ATOM 1237 N N . VAL A 1 152 ? 0.287 9.965 29.051 1.00 39.56 152 VAL A N 1
ATOM 1238 C CA . VAL A 1 152 ? 1.280 8.922 29.394 1.00 39.56 152 VAL A CA 1
ATOM 1239 C C . VAL A 1 152 ? 1.076 7.626 28.588 1.00 39.56 152 VAL A C 1
ATOM 1241 O O . VAL A 1 152 ? 2.048 6.951 28.265 1.00 39.56 152 VAL A O 1
ATOM 1244 N N . GLU A 1 153 ? -0.147 7.332 28.136 1.00 41.81 153 GLU A N 1
ATOM 1245 C CA . GLU A 1 153 ? -0.441 6.164 27.290 1.00 41.81 153 GLU A CA 1
ATOM 1246 C C . GLU A 1 153 ? 0.008 6.294 25.823 1.00 41.81 153 GLU A C 1
ATOM 1248 O O . GLU A 1 153 ? 0.229 5.285 25.157 1.00 41.81 153 GLU A O 1
ATOM 1253 N N . ARG A 1 154 ? 0.183 7.512 25.293 1.00 46.91 154 ARG A N 1
ATOM 1254 C CA . ARG A 1 154 ? 0.479 7.736 23.861 1.00 46.91 154 ARG A CA 1
ATOM 1255 C C . ARG A 1 154 ? 1.968 7.840 23.532 1.00 46.91 154 ARG A C 1
ATOM 1257 O O . ARG A 1 154 ? 2.324 7.852 22.357 1.00 46.91 154 ARG A O 1
ATOM 1264 N N . ARG A 1 155 ? 2.845 7.899 24.542 1.00 44.66 155 ARG A N 1
ATOM 1265 C CA . ARG A 1 155 ? 4.310 7.965 24.344 1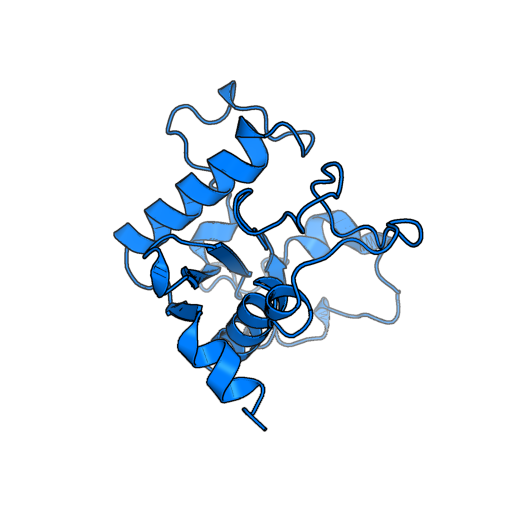.00 44.66 155 ARG A CA 1
ATOM 1266 C C . ARG A 1 155 ? 4.963 6.615 24.041 1.00 44.66 155 ARG A C 1
ATOM 1268 O O . ARG A 1 155 ? 6.032 6.611 23.450 1.00 44.66 155 ARG A O 1
ATOM 1275 N N . ASN A 1 156 ? 4.309 5.499 24.370 1.00 43.50 156 ASN A N 1
ATOM 1276 C CA . ASN A 1 156 ? 4.872 4.145 24.233 1.00 43.50 156 ASN A CA 1
ATOM 1277 C C . ASN A 1 156 ? 4.194 3.299 23.140 1.00 43.50 156 ASN A C 1
ATOM 1279 O O . ASN A 1 156 ? 4.285 2.072 23.149 1.00 43.50 156 ASN A O 1
ATOM 1283 N N . PHE A 1 157 ? 3.466 3.930 22.220 1.00 53.19 157 PHE A N 1
ATOM 1284 C CA . PHE A 1 157 ? 2.628 3.220 21.260 1.00 53.19 157 PHE A CA 1
ATOM 1285 C C . PHE A 1 157 ? 3.360 2.981 19.926 1.00 53.19 157 PHE A C 1
ATOM 1287 O O . PHE A 1 157 ? 3.841 3.952 19.333 1.00 53.19 157 PHE A O 1
ATOM 1294 N N . PRO A 1 158 ? 3.431 1.740 19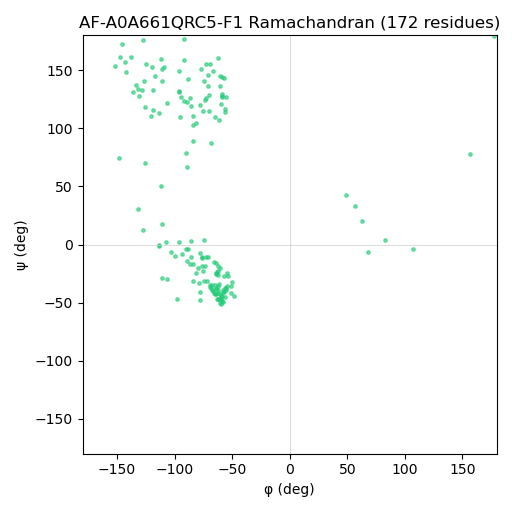.400 1.00 62.06 158 PRO A N 1
ATOM 1295 C CA . PRO A 1 158 ? 3.915 1.513 18.043 1.00 62.06 158 PRO A CA 1
ATOM 1296 C C . PRO A 1 158 ? 2.942 2.159 17.055 1.00 62.06 158 PRO A C 1
ATOM 1298 O O . PRO A 1 158 ? 1.805 1.720 16.907 1.00 62.06 158 PRO A O 1
ATOM 1301 N N . GLY A 1 159 ? 3.371 3.243 16.409 1.00 79.81 159 GLY A N 1
ATOM 1302 C CA . GLY A 1 159 ? 2.533 3.964 15.456 1.00 79.81 159 GLY A CA 1
ATOM 1303 C C . GLY A 1 159 ? 2.143 3.099 14.245 1.00 79.81 159 GLY A C 1
ATOM 1304 O O . GLY A 1 159 ? 2.845 2.134 13.930 1.00 79.81 159 GLY A O 1
ATOM 1305 N N . PRO A 1 160 ? 1.077 3.468 13.508 1.00 86.94 160 PRO A N 1
ATOM 1306 C CA . PRO A 1 160 ? 0.646 2.768 12.292 1.00 86.94 160 PRO A CA 1
ATOM 1307 C C . PRO A 1 160 ? 1.776 2.523 11.283 1.00 86.94 160 PRO A C 1
ATOM 1309 O O . PRO A 1 160 ? 1.795 1.496 10.612 1.00 86.94 160 PRO A O 1
ATOM 1312 N N . ALA A 1 161 ? 2.756 3.430 11.221 1.00 87.19 161 ALA A N 1
ATOM 1313 C CA . ALA A 1 161 ? 3.937 3.301 10.373 1.00 87.19 161 ALA A CA 1
ATOM 1314 C C . ALA A 1 161 ? 4.735 2.011 10.637 1.00 87.19 161 ALA A C 1
ATOM 1316 O O . ALA A 1 161 ? 5.153 1.356 9.687 1.00 87.19 161 ALA A O 1
ATOM 1317 N N . VAL A 1 162 ? 4.898 1.606 11.903 1.00 87.69 162 VAL A N 1
ATOM 1318 C CA . VAL A 1 162 ? 5.588 0.352 12.256 1.00 87.69 162 VAL A CA 1
ATOM 1319 C C . VAL A 1 162 ? 4.798 -0.846 11.738 1.00 87.69 162 VAL A C 1
ATOM 1321 O O . VAL A 1 162 ? 5.374 -1.761 11.159 1.00 87.69 162 VAL A O 1
ATOM 1324 N N . GLY A 1 163 ? 3.471 -0.822 11.882 1.00 90.69 163 GLY A N 1
ATOM 1325 C CA . GLY A 1 163 ? 2.611 -1.885 11.363 1.00 90.69 163 GLY A CA 1
ATOM 1326 C C . GLY A 1 163 ? 2.672 -2.022 9.850 1.00 90.69 163 GLY A C 1
ATOM 1327 O O . GLY A 1 163 ? 2.761 -3.135 9.336 1.00 90.69 163 GLY A O 1
ATOM 1328 N N . LEU A 1 164 ? 2.689 -0.895 9.140 1.00 93.31 164 LEU A N 1
ATOM 1329 C CA . LEU A 1 164 ? 2.850 -0.882 7.690 1.00 93.31 164 LEU A CA 1
ATOM 1330 C C . LEU A 1 164 ? 4.239 -1.388 7.274 1.00 93.31 164 LEU A C 1
ATOM 1332 O O . LEU A 1 164 ? 4.325 -2.211 6.367 1.00 93.31 164 LEU A O 1
ATOM 1336 N N . ALA A 1 165 ? 5.308 -1.004 7.976 1.00 92.31 165 ALA A N 1
ATOM 1337 C CA . ALA A 1 165 ? 6.652 -1.530 7.725 1.00 92.31 165 ALA A CA 1
ATOM 1338 C C . ALA A 1 165 ? 6.727 -3.057 7.909 1.00 92.31 165 ALA A C 1
ATOM 1340 O O . ALA A 1 165 ? 7.235 -3.764 7.041 1.00 92.31 165 ALA A O 1
ATOM 1341 N N . VAL A 1 166 ? 6.150 -3.585 8.994 1.00 92.50 166 VAL A N 1
ATOM 1342 C CA . VAL A 1 166 ? 6.063 -5.038 9.222 1.00 92.50 166 VAL A CA 1
ATOM 1343 C C . VAL A 1 166 ? 5.243 -5.719 8.123 1.00 92.50 166 VAL A C 1
ATOM 1345 O O . VAL A 1 166 ? 5.619 -6.796 7.666 1.00 92.50 166 VAL A O 1
ATOM 1348 N N . SER A 1 167 ? 4.158 -5.094 7.655 1.00 94.31 167 SER A N 1
ATOM 1349 C CA . SER A 1 167 ? 3.342 -5.661 6.577 1.00 94.31 167 SER A CA 1
ATOM 1350 C C . SER A 1 167 ? 4.091 -5.762 5.247 1.00 94.31 167 SER A C 1
ATOM 1352 O O . SER A 1 167 ? 3.914 -6.747 4.537 1.00 94.31 167 SER A O 1
ATOM 1354 N N . ILE A 1 168 ? 4.982 -4.809 4.939 1.00 95.88 168 ILE A N 1
ATOM 1355 C CA . ILE A 1 168 ? 5.865 -4.891 3.764 1.00 95.88 168 ILE A CA 1
ATOM 1356 C C . ILE A 1 168 ? 6.744 -6.136 3.869 1.00 95.88 168 ILE A C 1
ATOM 1358 O O . ILE A 1 168 ? 6.755 -6.947 2.949 1.00 95.88 168 ILE A O 1
ATOM 1362 N N . ILE A 1 169 ? 7.418 -6.327 5.008 1.00 94.38 169 ILE A N 1
ATOM 1363 C CA . ILE A 1 169 ? 8.289 -7.491 5.226 1.00 94.38 169 ILE A CA 1
ATOM 1364 C C . ILE A 1 169 ? 7.488 -8.791 5.078 1.00 94.38 169 ILE A C 1
ATOM 1366 O O . ILE A 1 169 ? 7.932 -9.707 4.397 1.00 94.38 169 ILE A O 1
ATOM 1370 N N . GLN A 1 170 ? 6.285 -8.866 5.656 1.00 93.06 170 GLN A N 1
ATOM 1371 C CA . GLN A 1 170 ? 5.422 -10.044 5.528 1.00 93.06 170 GLN A CA 1
ATOM 1372 C C . GLN A 1 170 ? 4.994 -10.324 4.084 1.00 93.06 170 GLN A C 1
ATOM 1374 O O . GLN A 1 170 ? 4.881 -11.488 3.715 1.00 93.06 170 GLN A O 1
ATOM 1379 N N . MET A 1 171 ? 4.754 -9.290 3.272 1.00 94.56 171 MET A N 1
ATOM 1380 C CA . MET A 1 171 ? 4.451 -9.465 1.849 1.00 94.56 171 MET A CA 1
ATOM 1381 C C . MET A 1 171 ? 5.666 -9.960 1.059 1.00 94.56 171 MET A C 1
ATOM 1383 O O . MET A 1 171 ? 5.482 -10.765 0.158 1.00 94.56 171 MET A O 1
ATOM 1387 N N . CYS A 1 172 ? 6.883 -9.535 1.412 1.00 92.38 172 CYS A N 1
ATOM 1388 C CA . CYS A 1 172 ? 8.114 -9.988 0.751 1.00 92.38 172 CYS A CA 1
ATOM 1389 C C . CYS A 1 172 ? 8.520 -11.431 1.105 1.00 92.38 172 CYS A C 1
ATOM 1391 O O . CYS A 1 172 ? 9.344 -12.012 0.409 1.00 92.38 172 CYS A O 1
ATOM 1393 N N . LEU A 1 173 ? 7.996 -11.992 2.200 1.00 88.06 173 LEU A N 1
ATOM 1394 C CA . LEU A 1 173 ? 8.282 -13.366 2.639 1.00 88.06 173 LEU A CA 1
ATOM 1395 C C . LEU A 1 173 ? 7.337 -14.418 2.031 1.00 88.06 173 LEU A C 1
ATOM 1397 O O . LEU A 1 173 ? 7.497 -15.603 2.323 1.00 88.06 173 LEU A O 1
ATOM 1401 N N . LYS A 1 174 ? 6.334 -13.993 1.259 1.00 70.75 174 LYS A N 1
ATOM 1402 C CA . LYS A 1 174 ? 5.382 -14.869 0.566 1.00 70.75 174 LYS A CA 1
ATOM 1403 C C . LYS A 1 174 ? 5.834 -15.140 -0.862 1.00 70.75 174 LYS A C 1
ATOM 1405 O O . LYS A 1 174 ? 5.599 -16.279 -1.316 1.00 70.75 174 LYS A O 1
#

Nearest PDB structures (foldseek):
  4ua3-assembly1_A  TM=5.392E-01  e=7.692E-02  Schizosaccharomyces pombe 972h-
  1qsm-assembly1_D  TM=5.478E-01  e=1.703E+00  Saccharomyces cerevisiae
  6erd-assembly1_A  TM=3.912E-01  e=5.124E-01  Bacillus cereus ATCC 14579
  6erd-assembly2_C  TM=3.914E-01  e=5.815E-01  Bacillus cereus ATCC 14579
  3juw-assembly1_B  TM=4.632E-01  e=1.165E+00  Bordetella pertussis